Protein AF-A0A7E6EJ44-F1 (afdb_monomer_lite)

InterPro domains:
  IPR001926 Tryptophan synthase beta chain-like, PALP domain [PF00291] (2-122)
  IPR036052 Tryptophan synthase beta chain-like, PALP domain superfamily [G3DSA:3.40.50.1100] (2-65)
  IPR036052 Tryptophan synthase beta chain-like, PALP domain superfamily [G3DSA:3.40.50.1100] (66-123)
  IPR036052 Tryptophan synthase beta chain-like, PALP domain superfamily [SSF53686] (3-122)
  IPR050147 Serine/Threonine Dehydratase [PTHR48078] (2-119)

Secondary structure (DSSP, 8-state):
-----EEEE-TTS-HHHHHHHHHTT-EEEE--SSHHHHHHHHHHHHHHH-PPPPPSS--TTT-TTHHHHHHHHHHHHHHHHHHH-TT--EEEEE-SSSHHHHHHHHHHHHH-TTSEEEEE--GGGTTTSSGGGTTS-SS-----------

Sequence (150 aa):
MNIMVTVVMPTVAPYVKVNQCRQQGAKVIIWGSNIAESMMHAMKLVTSEGYCYINGYLCPVYSRYNDRDIIIGQGTLGIEIMEDVPNVDAVLVPVGGAGLIAGISSCIKFNNPNVLIYVITAPKLSGDRVSSMSQLPRSIEAWKASLLRA

pLDDT: mean 79.32, std 21.6, range [29.64, 97.62]

Structure (mmCIF, N/CA/C/O backbone):
data_AF-A0A7E6EJ44-F1
#
_entry.id   AF-A0A7E6EJ44-F1
#
loop_
_atom_site.group_PDB
_atom_site.id
_atom_site.type_symbol
_atom_site.label_atom_id
_atom_site.label_alt_id
_atom_site.label_comp_id
_atom_site.label_asym_id
_atom_site.label_entity_id
_atom_site.label_seq_id
_atom_site.pdbx_PDB_ins_code
_atom_site.Cartn_x
_atom_site.Cartn_y
_atom_site.Cartn_z
_atom_site.occupancy
_atom_site.B_iso_or_equiv
_atom_site.auth_seq_id
_atom_site.auth_comp_id
_atom_site.auth_asym_id
_atom_site.auth_atom_id
_atom_site.pdbx_PDB_model_num
ATOM 1 N N . MET A 1 1 ? -6.241 13.575 -12.877 1.00 70.81 1 MET A N 1
ATOM 2 C CA . MET A 1 1 ? -5.050 14.436 -13.083 1.00 70.81 1 MET A CA 1
ATOM 3 C C . MET A 1 1 ? -4.403 14.036 -14.401 1.00 70.81 1 MET A C 1
ATOM 5 O O . MET A 1 1 ? -4.408 12.851 -14.698 1.00 70.81 1 MET A O 1
ATOM 9 N N . ASN A 1 2 ? -3.884 14.974 -15.195 1.00 87.94 2 ASN A N 1
ATOM 10 C CA . ASN A 1 2 ? -3.246 14.665 -16.482 1.00 87.94 2 ASN A CA 1
ATOM 11 C C . ASN A 1 2 ? -1.741 14.389 -16.294 1.00 87.94 2 ASN A C 1
ATOM 13 O O . ASN A 1 2 ? -0.908 15.217 -16.649 1.00 87.94 2 ASN A O 1
ATOM 17 N N . ILE A 1 3 ? -1.405 13.271 -15.641 1.00 92.06 3 ILE A N 1
ATOM 18 C CA . ILE A 1 3 ? -0.022 12.876 -15.330 1.00 92.06 3 ILE A CA 1
ATOM 19 C C . ILE A 1 3 ? 0.260 11.525 -15.983 1.00 92.06 3 ILE A C 1
ATOM 21 O O . ILE A 1 3 ? -0.493 10.573 -15.797 1.00 92.06 3 ILE A O 1
ATOM 25 N N . MET A 1 4 ? 1.363 11.440 -16.724 1.00 93.19 4 MET A N 1
ATOM 26 C CA . MET A 1 4 ? 1.830 10.185 -17.307 1.00 93.19 4 MET A CA 1
ATOM 27 C C . MET A 1 4 ? 2.409 9.281 -16.216 1.00 93.19 4 MET A C 1
ATOM 29 O O . MET A 1 4 ? 3.343 9.669 -15.517 1.00 93.19 4 MET A O 1
ATOM 33 N N . VAL A 1 5 ? 1.868 8.068 -16.086 1.00 94.81 5 VAL A N 1
ATOM 34 C CA . VAL A 1 5 ? 2.287 7.091 -15.071 1.00 94.81 5 VAL A CA 1
ATOM 35 C C . VAL A 1 5 ? 2.964 5.902 -15.738 1.00 94.81 5 VAL A C 1
ATOM 37 O O . VAL A 1 5 ? 2.399 5.278 -16.637 1.00 94.81 5 VAL A O 1
ATOM 40 N N . THR A 1 6 ? 4.153 5.553 -15.249 1.00 95.56 6 THR A N 1
ATOM 41 C CA . THR A 1 6 ? 4.872 4.333 -15.627 1.00 95.56 6 THR A CA 1
ATOM 42 C C . THR A 1 6 ? 4.939 3.395 -14.428 1.00 95.56 6 THR A C 1
ATOM 44 O O . THR A 1 6 ? 5.366 3.803 -13.350 1.00 95.56 6 THR A O 1
ATOM 47 N N . VAL A 1 7 ? 4.551 2.132 -14.611 1.00 95.25 7 VAL A N 1
ATOM 48 C CA . VAL A 1 7 ? 4.612 1.096 -13.571 1.00 95.25 7 VAL A CA 1
ATOM 49 C C . VAL A 1 7 ? 5.582 0.009 -14.013 1.00 95.25 7 VAL A C 1
ATOM 51 O O . VAL A 1 7 ? 5.363 -0.648 -15.031 1.00 95.25 7 VAL A O 1
ATOM 54 N N . VAL A 1 8 ? 6.648 -0.193 -13.241 1.00 95.12 8 VAL A N 1
ATOM 55 C CA . VAL A 1 8 ? 7.603 -1.284 -13.467 1.00 95.12 8 VAL A CA 1
ATOM 56 C C . VAL A 1 8 ? 7.211 -2.466 -12.586 1.00 95.12 8 VAL A C 1
ATOM 58 O O . VAL A 1 8 ? 7.149 -2.339 -11.365 1.00 95.12 8 VAL A O 1
ATOM 61 N N . MET A 1 9 ? 6.926 -3.614 -13.196 1.00 95.12 9 MET A N 1
ATOM 62 C CA . MET A 1 9 ? 6.494 -4.829 -12.498 1.00 95.12 9 MET A CA 1
ATOM 63 C C . MET A 1 9 ? 7.408 -6.010 -12.844 1.00 95.12 9 MET A C 1
ATOM 65 O O . MET A 1 9 ? 7.906 -6.073 -13.969 1.00 95.12 9 MET A O 1
ATOM 69 N N . PRO A 1 10 ? 7.615 -6.972 -11.928 1.00 95.81 10 PRO A N 1
ATOM 70 C CA . PRO A 1 10 ? 8.408 -8.157 -12.229 1.00 95.81 10 PRO A CA 1
ATOM 71 C C . PRO A 1 10 ? 7.656 -9.107 -13.159 1.00 95.81 10 PRO A C 1
ATOM 73 O O . PRO A 1 10 ? 6.428 -9.066 -13.257 1.00 95.81 10 PRO A O 1
ATOM 76 N N . THR A 1 11 ? 8.382 -10.030 -13.784 1.00 96.06 11 THR A N 1
ATOM 77 C CA . THR A 1 11 ? 7.806 -11.071 -14.654 1.00 96.06 11 THR A CA 1
ATOM 78 C C . THR A 1 11 ? 6.817 -11.981 -13.923 1.00 96.06 11 THR A C 1
ATOM 80 O O . THR A 1 11 ? 5.885 -12.492 -14.535 1.00 96.06 11 THR A O 1
ATOM 83 N N . VAL A 1 12 ? 6.979 -12.141 -12.607 1.00 94.94 12 VAL A N 1
ATOM 84 C CA . VAL A 1 12 ? 6.092 -12.935 -11.740 1.00 94.94 12 VAL A CA 1
ATOM 85 C C . VAL A 1 12 ? 4.837 -12.182 -11.276 1.00 94.94 12 VAL A C 1
ATOM 87 O O . VAL A 1 12 ? 4.051 -12.718 -10.493 1.00 94.94 12 VAL A O 1
ATOM 90 N N . ALA A 1 13 ? 4.640 -10.927 -11.694 1.00 93.44 13 ALA A N 1
ATOM 91 C CA . ALA A 1 13 ? 3.473 -10.149 -11.293 1.00 93.44 13 ALA A CA 1
ATOM 92 C C . ALA A 1 13 ? 2.170 -10.791 -11.816 1.00 93.44 13 ALA A C 1
ATOM 94 O O . ALA A 1 13 ? 2.082 -11.117 -13.001 1.00 93.44 13 ALA A O 1
ATOM 95 N N . PRO A 1 14 ? 1.125 -10.939 -10.974 1.00 95.19 14 PRO A N 1
ATOM 96 C CA . PRO A 1 14 ? -0.152 -11.485 -11.417 1.00 95.19 14 PRO A CA 1
ATOM 97 C C . PRO A 1 14 ? -0.731 -10.699 -12.595 1.00 95.19 14 PRO A C 1
ATOM 99 O O . PRO A 1 14 ? -0.847 -9.473 -12.528 1.00 95.19 14 PRO A O 1
ATOM 102 N N . TYR A 1 15 ? -1.166 -11.414 -13.636 1.00 94.12 15 TYR A N 1
ATOM 103 C CA . TYR A 1 15 ? -1.703 -10.821 -14.865 1.00 94.12 15 TYR A CA 1
ATOM 104 C C . TYR A 1 15 ? -2.820 -9.803 -14.601 1.00 94.12 15 TYR A C 1
ATOM 106 O O . TYR A 1 15 ? -2.845 -8.738 -15.212 1.00 94.12 15 TYR A O 1
ATOM 114 N N . VAL A 1 16 ? -3.699 -10.088 -13.636 1.00 96.12 16 VAL A N 1
ATOM 115 C CA . VAL A 1 16 ? -4.798 -9.191 -13.245 1.00 96.12 16 VAL A CA 1
ATOM 116 C C . VAL A 1 16 ? -4.279 -7.806 -12.840 1.00 96.12 16 VAL A C 1
ATOM 118 O O . VAL A 1 16 ? -4.832 -6.803 -13.281 1.00 96.12 16 VAL A O 1
ATOM 121 N N . LYS A 1 17 ? -3.180 -7.734 -12.075 1.00 92.69 17 LYS A N 1
ATOM 122 C CA . LYS A 1 17 ? -2.589 -6.457 -11.638 1.00 92.69 17 LYS A CA 1
ATOM 123 C C . LYS A 1 17 ? -1.969 -5.695 -12.808 1.00 92.69 17 LYS A C 1
ATOM 125 O O . LYS A 1 17 ? -2.186 -4.498 -12.947 1.00 92.69 17 LYS A O 1
ATOM 130 N N . VAL A 1 18 ? -1.245 -6.404 -13.677 1.00 96.06 18 VAL A N 1
ATOM 131 C CA . VAL A 1 18 ? -0.651 -5.832 -14.897 1.00 96.06 18 VAL A CA 1
ATOM 132 C C . VAL A 1 18 ? -1.737 -5.238 -15.795 1.00 96.06 18 VAL A C 1
ATOM 134 O O . VAL A 1 18 ? -1.604 -4.117 -16.285 1.00 96.06 18 VAL A O 1
ATOM 137 N N . ASN A 1 19 ? -2.821 -5.986 -16.005 1.00 96.50 19 ASN A N 1
ATOM 138 C CA . ASN A 1 19 ? -3.902 -5.574 -16.885 1.00 96.50 19 ASN A CA 1
ATOM 139 C C . ASN A 1 19 ? -4.682 -4.379 -16.321 1.00 96.50 19 ASN A C 1
ATOM 141 O O . ASN A 1 19 ? -4.973 -3.450 -17.067 1.00 96.50 19 ASN A O 1
ATOM 145 N N . GLN A 1 20 ? -4.946 -4.349 -15.011 1.00 96.81 20 GLN A N 1
ATOM 146 C CA . GLN A 1 20 ? -5.584 -3.200 -14.359 1.00 96.81 20 GLN A CA 1
ATOM 147 C C . GLN A 1 20 ? -4.770 -1.912 -14.532 1.00 96.81 20 GLN A C 1
ATOM 149 O O . GLN A 1 20 ? -5.336 -0.888 -14.904 1.00 96.81 20 GLN A O 1
ATOM 154 N N . CYS A 1 21 ? -3.444 -1.958 -14.352 1.00 95.75 21 CYS A N 1
ATOM 155 C CA . CYS A 1 21 ? -2.595 -0.785 -14.587 1.00 95.75 21 CYS A CA 1
ATOM 156 C C . CYS A 1 21 ? -2.700 -0.284 -16.037 1.00 95.75 21 CYS A C 1
ATOM 158 O O . CYS A 1 21 ? -2.833 0.917 -16.266 1.00 95.75 21 CYS A O 1
ATOM 160 N N . ARG A 1 22 ? -2.693 -1.196 -17.018 1.00 96.12 22 ARG A N 1
ATOM 161 C CA . ARG A 1 22 ? -2.853 -0.837 -18.439 1.00 96.12 22 ARG A CA 1
ATOM 162 C C . ARG A 1 22 ? -4.224 -0.228 -18.728 1.00 96.12 22 ARG A C 1
ATOM 164 O O . ARG A 1 22 ? -4.301 0.770 -19.434 1.00 96.12 22 ARG A O 1
ATOM 171 N N . GLN A 1 23 ? -5.290 -0.795 -18.165 1.00 96.94 23 GLN A N 1
ATOM 172 C CA . GLN A 1 23 ? -6.657 -0.279 -18.308 1.00 96.94 23 GLN A CA 1
ATOM 173 C C . GLN A 1 23 ? -6.817 1.126 -17.714 1.00 96.9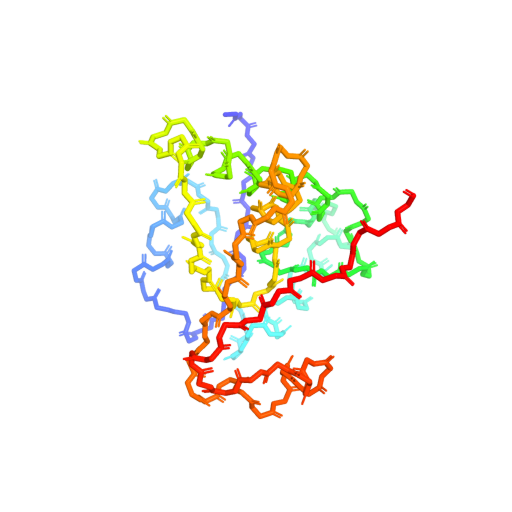4 23 GLN A C 1
ATOM 175 O O . GLN A 1 23 ? -7.587 1.923 -18.238 1.00 96.94 23 GLN A O 1
ATOM 180 N N . GLN A 1 24 ? -6.057 1.450 -16.667 1.00 95.19 24 GLN A N 1
ATOM 181 C CA . GLN A 1 24 ? -6.003 2.790 -16.075 1.00 95.19 24 GLN A CA 1
ATOM 182 C C . GLN A 1 24 ? -5.094 3.769 -16.846 1.00 95.19 24 GLN A C 1
ATOM 184 O O . GLN A 1 24 ? -4.876 4.889 -16.392 1.00 95.19 24 GLN A O 1
ATOM 189 N N . GLY A 1 25 ? -4.558 3.371 -18.007 1.00 95.00 25 GLY A N 1
ATOM 190 C CA . GLY A 1 25 ? -3.736 4.225 -18.868 1.00 95.00 25 GLY A CA 1
ATOM 191 C C . GLY A 1 25 ? -2.258 4.297 -18.479 1.00 95.00 25 GLY A C 1
ATOM 192 O O . GLY A 1 25 ? -1.515 5.086 -19.062 1.00 95.00 25 GLY A O 1
ATOM 193 N N . ALA A 1 26 ? -1.800 3.480 -17.525 1.00 96.31 26 ALA A N 1
ATOM 194 C CA . ALA A 1 26 ? -0.392 3.457 -17.151 1.00 96.31 26 ALA A CA 1
ATOM 195 C C . ALA A 1 26 ? 0.461 2.716 -18.194 1.00 96.31 26 ALA A C 1
ATOM 197 O O . ALA A 1 26 ? 0.107 1.634 -18.679 1.00 96.31 26 ALA A O 1
ATOM 198 N N . LYS A 1 27 ? 1.654 3.248 -18.478 1.00 96.88 27 LYS A N 1
ATOM 199 C CA . LYS A 1 27 ? 2.694 2.541 -19.232 1.00 96.88 27 LYS A CA 1
ATOM 200 C C . LYS A 1 27 ? 3.281 1.446 -18.343 1.00 96.88 27 LYS A C 1
ATOM 202 O O . LYS A 1 27 ? 3.996 1.735 -17.388 1.00 96.88 27 LYS A O 1
ATOM 207 N N . VAL A 1 28 ? 3.001 0.180 -18.648 1.00 97.38 28 VAL A N 1
ATOM 208 C CA . VAL A 1 28 ? 3.525 -0.947 -17.860 1.00 97.38 28 VAL A CA 1
ATOM 209 C C . VAL A 1 28 ? 4.784 -1.523 -18.496 1.00 97.38 28 VAL A C 1
ATOM 211 O O . VAL A 1 28 ? 4.742 -2.008 -19.627 1.00 97.38 28 VAL A O 1
ATOM 214 N N . ILE A 1 29 ? 5.881 -1.521 -17.740 1.00 96.94 29 ILE A N 1
ATOM 215 C CA . ILE A 1 29 ? 7.159 -2.139 -18.105 1.00 96.94 29 ILE A CA 1
ATOM 216 C C . ILE A 1 29 ? 7.313 -3.416 -17.279 1.00 96.94 29 ILE A C 1
ATOM 218 O O . ILE A 1 29 ? 7.305 -3.368 -16.051 1.00 96.94 29 ILE A O 1
ATOM 222 N N . ILE A 1 30 ? 7.459 -4.562 -17.944 1.00 97.38 30 ILE A N 1
ATOM 223 C CA . ILE A 1 30 ? 7.744 -5.830 -17.265 1.00 97.38 30 ILE A CA 1
ATOM 224 C C . ILE A 1 30 ? 9.258 -6.029 -17.238 1.00 97.38 30 ILE A C 1
ATOM 226 O O . ILE A 1 30 ? 9.867 -6.225 -18.288 1.00 97.38 30 ILE A O 1
ATOM 230 N N . TRP A 1 31 ? 9.865 -5.952 -16.053 1.00 97.19 31 TRP A N 1
ATOM 231 C CA . TRP A 1 31 ? 11.310 -6.095 -15.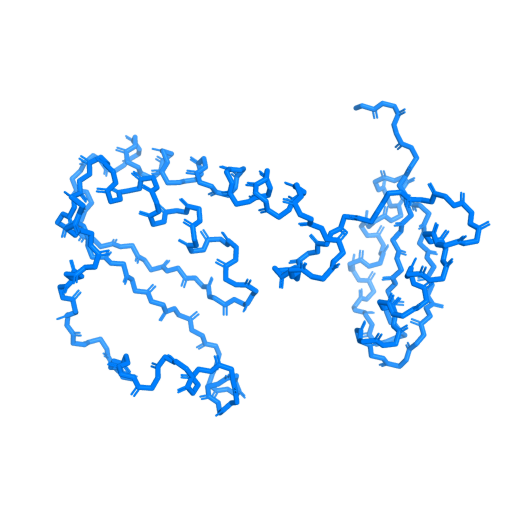877 1.00 97.19 31 TRP A CA 1
ATOM 232 C C . TRP A 1 31 ? 11.670 -6.695 -14.520 1.00 97.19 31 TRP A C 1
ATOM 234 O O . TRP A 1 31 ? 11.158 -6.265 -13.486 1.00 97.19 31 TRP A O 1
ATOM 244 N N . GLY A 1 32 ? 12.629 -7.620 -14.524 1.00 95.31 32 GLY A N 1
ATOM 245 C CA . GLY A 1 32 ? 13.160 -8.262 -13.324 1.00 95.31 32 GLY A CA 1
ATOM 246 C C . GLY A 1 32 ? 12.384 -9.510 -12.905 1.00 95.31 32 GLY A C 1
ATOM 247 O O . GLY A 1 32 ? 11.194 -9.658 -13.186 1.00 95.31 32 GLY A O 1
ATOM 248 N N . SER A 1 33 ? 13.077 -10.416 -12.222 1.00 95.44 33 SER A N 1
ATOM 249 C CA . SER A 1 33 ? 12.527 -11.673 -11.702 1.00 95.44 33 SER A CA 1
ATOM 250 C C . SER A 1 33 ? 11.716 -11.483 -10.413 1.00 95.44 33 SER A C 1
ATOM 252 O O . SER A 1 33 ? 10.881 -12.313 -10.058 1.00 95.44 33 SER A O 1
ATOM 254 N N . ASN A 1 34 ? 11.947 -10.375 -9.707 1.00 91.88 34 ASN A N 1
ATOM 255 C CA . ASN A 1 34 ? 11.365 -10.065 -8.407 1.00 91.88 34 ASN A CA 1
ATOM 256 C C . ASN A 1 34 ? 11.211 -8.543 -8.212 1.00 91.88 34 ASN A C 1
ATOM 258 O O . ASN A 1 34 ? 11.719 -7.744 -8.997 1.00 91.88 34 ASN A O 1
ATOM 262 N N . ILE A 1 35 ? 10.518 -8.144 -7.139 1.00 87.62 35 ILE A N 1
ATOM 263 C CA . ILE A 1 35 ? 10.215 -6.732 -6.838 1.00 87.62 35 ILE A CA 1
ATOM 264 C C . ILE A 1 35 ? 11.485 -5.879 -6.698 1.00 87.62 35 ILE A C 1
ATOM 266 O O . ILE A 1 35 ? 11.486 -4.732 -7.138 1.00 87.62 35 ILE A O 1
ATOM 270 N N . ALA A 1 36 ? 12.561 -6.413 -6.110 1.00 88.19 36 ALA A N 1
ATOM 271 C CA . ALA A 1 36 ? 13.793 -5.651 -5.907 1.00 88.19 36 ALA A CA 1
ATOM 272 C C . ALA A 1 36 ? 14.467 -5.314 -7.247 1.00 88.19 36 ALA A C 1
ATOM 274 O O . ALA A 1 36 ? 14.888 -4.179 -7.462 1.00 88.19 36 ALA A O 1
ATOM 275 N N . GLU A 1 37 ? 14.501 -6.260 -8.186 1.00 93.00 37 GLU A N 1
ATOM 276 C CA . GLU A 1 37 ? 15.014 -6.014 -9.538 1.00 93.00 37 GLU A CA 1
ATOM 277 C C . GLU A 1 37 ? 14.162 -5.014 -10.326 1.00 93.00 37 GLU A C 1
ATOM 279 O O . GLU A 1 37 ? 14.711 -4.126 -10.986 1.00 93.00 37 GLU A O 1
ATOM 284 N N . SER A 1 38 ? 12.833 -5.109 -10.232 1.00 93.38 38 SER A N 1
ATOM 285 C CA . SER A 1 38 ? 11.926 -4.126 -10.840 1.00 93.38 38 SER A CA 1
ATOM 286 C C . SER A 1 38 ? 12.141 -2.728 -10.264 1.00 93.38 38 SER A C 1
ATOM 288 O O . SER A 1 38 ? 12.196 -1.756 -11.015 1.00 93.38 38 SER A O 1
ATOM 290 N N . MET A 1 39 ? 12.325 -2.621 -8.943 1.00 90.50 39 MET A N 1
ATOM 291 C CA . MET A 1 39 ? 12.634 -1.359 -8.271 1.00 90.50 39 MET A CA 1
ATOM 292 C C . MET A 1 39 ? 13.965 -0.782 -8.758 1.00 90.50 39 MET A C 1
ATOM 294 O O . MET A 1 39 ? 14.025 0.399 -9.087 1.00 90.50 39 MET A O 1
ATOM 298 N N . MET A 1 40 ? 15.023 -1.593 -8.869 1.00 91.69 40 MET A N 1
ATOM 299 C CA . MET A 1 40 ? 16.306 -1.125 -9.408 1.00 91.69 40 MET A CA 1
ATOM 300 C C . MET A 1 40 ? 16.166 -0.584 -10.834 1.00 91.69 40 MET A C 1
ATOM 302 O O . MET A 1 40 ? 16.783 0.423 -11.173 1.00 91.69 40 MET A O 1
ATOM 306 N N . HIS A 1 41 ? 15.345 -1.220 -11.673 1.00 93.88 41 HIS A N 1
ATOM 307 C CA . HIS A 1 41 ? 15.064 -0.715 -13.014 1.00 93.88 41 HIS A CA 1
ATOM 308 C C . HIS A 1 41 ? 14.273 0.599 -12.986 1.00 93.88 41 HIS A C 1
ATOM 310 O O . HIS A 1 41 ? 14.644 1.540 -13.682 1.00 93.88 41 HIS A O 1
ATOM 316 N N . ALA A 1 42 ? 13.247 0.711 -12.138 1.00 91.88 42 ALA A N 1
ATOM 317 C CA . ALA A 1 42 ? 12.513 1.962 -11.950 1.00 91.88 42 ALA A CA 1
ATOM 318 C C . ALA A 1 42 ? 13.433 3.107 -11.492 1.00 91.88 42 ALA A C 1
ATOM 320 O O . ALA A 1 42 ? 13.344 4.217 -12.010 1.00 91.88 42 ALA A O 1
ATOM 321 N N . MET A 1 43 ? 14.377 2.825 -10.592 1.00 90.00 43 MET A N 1
ATOM 322 C CA . MET A 1 43 ? 15.371 3.805 -10.149 1.00 90.00 43 MET A CA 1
ATOM 323 C C . MET A 1 43 ? 16.318 4.240 -11.269 1.00 90.00 43 MET A C 1
ATOM 325 O O . MET A 1 43 ? 16.723 5.400 -11.298 1.00 90.00 43 MET A O 1
ATOM 329 N N . LYS A 1 44 ? 16.637 3.363 -12.230 1.00 92.88 44 LYS A N 1
ATOM 330 C CA . LYS A 1 44 ? 17.385 3.781 -13.423 1.00 92.88 44 LYS A CA 1
ATOM 331 C C . LYS A 1 44 ? 16.604 4.828 -14.208 1.00 92.88 44 LYS A C 1
ATOM 333 O O . LYS A 1 44 ? 17.181 5.869 -14.491 1.00 92.88 44 LYS A O 1
ATOM 338 N N . LEU A 1 45 ? 15.306 4.613 -14.446 1.00 92.25 45 LEU A N 1
ATOM 339 C CA . LEU A 1 45 ? 14.440 5.579 -15.141 1.00 92.25 45 LEU A CA 1
ATOM 340 C C . LEU A 1 45 ? 14.400 6.935 -14.421 1.00 92.25 45 LEU A C 1
ATOM 342 O O . LEU A 1 45 ? 14.453 7.978 -15.063 1.00 92.25 45 LEU A O 1
ATOM 346 N N . VAL A 1 46 ? 14.374 6.936 -13.087 1.00 90.62 46 VAL A N 1
ATOM 347 C CA . VAL A 1 46 ? 14.472 8.168 -12.281 1.00 90.62 46 VAL A CA 1
ATOM 348 C C . VAL A 1 46 ? 15.765 8.914 -12.597 1.00 90.62 46 VAL A C 1
ATOM 350 O O . VAL A 1 46 ? 15.733 10.102 -12.902 1.00 90.62 46 VAL A O 1
ATOM 353 N N . THR A 1 47 ? 16.902 8.213 -12.573 1.00 90.25 47 THR A N 1
ATOM 354 C CA . THR A 1 47 ? 18.214 8.831 -12.814 1.00 90.25 47 THR A CA 1
ATOM 355 C C . THR A 1 47 ? 18.465 9.218 -14.273 1.00 90.25 47 THR A C 1
ATOM 357 O O . THR A 1 47 ? 19.131 10.219 -14.514 1.00 90.25 47 THR A O 1
ATOM 360 N N . SER A 1 48 ? 17.965 8.447 -15.243 1.00 93.81 48 SER A N 1
ATOM 361 C CA . SER A 1 48 ? 18.265 8.638 -16.668 1.00 93.81 48 SER A CA 1
ATOM 362 C C . SER A 1 48 ? 17.251 9.515 -17.394 1.00 93.81 48 SER A C 1
ATOM 364 O O . SER A 1 48 ? 17.617 10.224 -18.324 1.00 93.81 48 SER A O 1
ATOM 366 N N . GLU A 1 49 ? 15.981 9.451 -16.997 1.00 91.31 49 GLU A N 1
ATOM 367 C CA . GLU A 1 49 ? 14.862 10.101 -17.689 1.00 91.31 49 GLU A CA 1
ATOM 368 C C . GLU A 1 49 ? 14.123 11.114 -16.794 1.00 91.31 49 GLU A C 1
ATOM 370 O O . GLU A 1 49 ? 13.184 11.762 -17.248 1.00 91.31 49 GLU A O 1
ATOM 375 N N . GLY A 1 50 ? 14.538 11.282 -15.532 1.00 88.25 50 GLY A N 1
ATOM 376 C CA . GLY A 1 50 ? 13.998 12.311 -14.638 1.00 88.25 50 GLY A CA 1
ATOM 377 C C . GLY A 1 50 ? 12.605 12.009 -14.075 1.00 88.25 50 GLY A C 1
ATOM 378 O O . GLY A 1 50 ? 11.890 12.933 -13.690 1.00 88.25 50 GLY A O 1
ATOM 379 N N . TYR A 1 51 ? 12.192 10.738 -14.022 1.00 89.19 51 TYR A N 1
ATOM 380 C CA . TYR A 1 51 ? 10.914 10.362 -13.405 1.00 89.19 51 TYR A CA 1
ATOM 381 C C . TYR A 1 51 ? 10.882 10.695 -11.910 1.00 89.19 51 TYR A C 1
ATOM 383 O O . TYR A 1 51 ? 11.866 10.519 -11.195 1.00 89.19 51 TYR A O 1
ATOM 391 N N . CYS A 1 52 ? 9.705 11.071 -11.409 1.00 87.62 52 CYS A N 1
ATOM 392 C CA . CYS A 1 52 ? 9.437 11.071 -9.975 1.00 87.62 52 CYS A CA 1
ATOM 393 C C . CYS A 1 52 ? 9.097 9.645 -9.517 1.00 87.62 52 CYS A C 1
ATOM 395 O O . CYS A 1 52 ? 8.180 9.019 -10.053 1.00 87.62 52 CYS A O 1
ATOM 397 N N . TYR A 1 53 ? 9.831 9.125 -8.531 1.00 86.44 53 TYR A N 1
ATOM 398 C CA . TYR A 1 53 ? 9.571 7.795 -7.986 1.00 86.44 53 TYR A CA 1
ATOM 399 C C . TYR A 1 53 ? 8.502 7.840 -6.896 1.00 86.44 53 TYR A C 1
ATOM 401 O O . TYR A 1 53 ? 8.726 8.400 -5.821 1.00 86.44 53 TYR A O 1
ATOM 409 N N . ILE A 1 54 ? 7.374 7.180 -7.157 1.00 86.88 54 ILE A N 1
ATOM 410 C CA . ILE A 1 54 ? 6.323 6.942 -6.168 1.00 86.88 54 ILE A CA 1
ATOM 411 C C . ILE A 1 54 ? 6.438 5.495 -5.700 1.00 86.88 54 ILE A C 1
ATOM 413 O O . ILE A 1 54 ? 6.301 4.562 -6.492 1.00 86.88 54 ILE A O 1
ATOM 417 N N . ASN A 1 55 ? 6.703 5.305 -4.410 1.00 75.50 55 ASN A N 1
ATOM 418 C CA . ASN A 1 55 ? 6.870 3.975 -3.841 1.00 75.50 55 ASN A CA 1
ATOM 419 C C . ASN A 1 55 ? 5.547 3.406 -3.309 1.00 75.50 55 ASN A C 1
ATOM 421 O O . ASN A 1 55 ? 4.738 4.131 -2.743 1.00 75.50 55 ASN A O 1
ATOM 425 N N . GLY A 1 56 ? 5.355 2.091 -3.443 1.00 69.31 56 GLY A N 1
ATOM 426 C CA . GLY A 1 56 ? 4.272 1.350 -2.782 1.00 69.31 56 GLY A CA 1
ATOM 427 C C . GLY A 1 56 ? 4.636 0.819 -1.387 1.00 69.31 56 GLY A C 1
ATOM 428 O O . GLY A 1 56 ? 3.778 0.283 -0.689 1.00 69.31 56 GLY A O 1
ATOM 429 N N . TYR A 1 57 ? 5.902 0.939 -0.980 1.00 65.06 57 TYR A N 1
ATOM 430 C CA . TYR A 1 57 ? 6.416 0.540 0.333 1.00 65.06 57 TYR A CA 1
ATOM 431 C C . TYR A 1 57 ? 7.165 1.713 0.971 1.00 65.06 57 TYR A C 1
ATOM 433 O O . TYR A 1 57 ? 7.811 2.471 0.257 1.00 65.06 57 TYR A O 1
ATOM 441 N N . LEU A 1 58 ? 7.132 1.848 2.299 1.00 53.78 58 LEU A N 1
ATOM 442 C CA . LEU A 1 58 ? 7.951 2.852 2.986 1.00 53.78 58 LEU A CA 1
ATOM 443 C C . LEU A 1 58 ? 9.432 2.592 2.675 1.00 53.78 58 LEU A C 1
ATOM 445 O O . LEU A 1 58 ? 9.945 1.509 2.974 1.00 53.78 58 LEU A O 1
ATOM 449 N N . CYS A 1 59 ? 10.113 3.546 2.036 1.00 49.00 59 CYS A N 1
ATOM 450 C CA . CYS A 1 59 ? 11.538 3.445 1.743 1.00 49.00 59 CYS A CA 1
ATOM 451 C C . CYS A 1 59 ? 12.214 4.811 1.926 1.00 49.00 59 CYS A C 1
ATOM 453 O O . CYS A 1 59 ? 12.123 5.681 1.056 1.00 49.00 59 CYS A O 1
ATOM 455 N N . PRO A 1 60 ? 12.990 4.980 3.010 1.00 50.28 60 PRO A N 1
ATOM 456 C CA . PRO A 1 60 ? 13.514 6.282 3.417 1.00 50.28 60 PRO A CA 1
ATOM 457 C C . PRO A 1 60 ? 14.622 6.828 2.501 1.00 50.28 60 PRO A C 1
ATOM 459 O O . PRO A 1 60 ? 15.029 7.980 2.648 1.00 50.28 60 PRO A O 1
ATOM 462 N N . VAL A 1 61 ? 15.142 6.021 1.569 1.00 50.38 61 VAL A N 1
ATOM 463 C CA . VAL A 1 61 ? 16.370 6.348 0.827 1.00 50.38 61 VAL A CA 1
ATOM 464 C C . VAL A 1 61 ? 16.113 7.303 -0.345 1.00 50.38 61 VAL A C 1
ATOM 466 O O . VAL A 1 61 ? 16.963 8.142 -0.631 1.00 50.38 61 VAL A O 1
ATOM 469 N N . TYR A 1 62 ? 14.938 7.243 -0.982 1.00 52.91 62 TYR A N 1
ATOM 470 C CA . TYR A 1 62 ? 14.668 8.000 -2.218 1.00 52.91 62 TYR A CA 1
ATOM 471 C C . TYR A 1 62 ? 13.383 8.833 -2.190 1.00 52.91 62 TYR A C 1
ATOM 473 O O . TYR A 1 62 ? 13.129 9.584 -3.127 1.00 52.91 62 TYR A O 1
ATOM 481 N N . SER A 1 63 ? 12.582 8.737 -1.124 1.00 50.97 63 SER A N 1
ATOM 482 C CA . SER A 1 63 ? 11.260 9.364 -1.063 1.00 50.97 63 SER A CA 1
ATOM 483 C C . SER A 1 63 ? 11.020 10.081 0.265 1.00 50.97 63 SER A C 1
ATOM 485 O O . SER A 1 63 ? 10.204 9.688 1.089 1.00 50.97 63 SER A O 1
ATOM 487 N N . ARG A 1 64 ? 11.760 11.172 0.497 1.00 45.12 64 ARG A N 1
ATOM 488 C CA . ARG A 1 64 ? 11.635 11.953 1.743 1.00 45.12 64 ARG A CA 1
ATOM 489 C C . ARG A 1 64 ? 10.282 12.670 1.897 1.00 45.12 64 ARG A C 1
ATOM 491 O O . ARG A 1 64 ? 9.930 13.016 3.018 1.00 45.12 64 ARG A O 1
ATOM 498 N N . TYR A 1 65 ? 9.535 12.874 0.807 1.00 49.12 65 TYR A N 1
ATOM 499 C CA . TYR A 1 65 ? 8.238 13.571 0.818 1.00 49.12 65 TYR A CA 1
ATOM 500 C C . TYR A 1 65 ? 7.051 12.661 0.472 1.00 49.12 65 TYR A C 1
ATOM 502 O O . TYR A 1 65 ? 6.056 12.668 1.189 1.00 49.12 65 TYR A O 1
ATOM 510 N N . ASN A 1 66 ? 7.178 11.806 -0.547 1.00 57.69 66 ASN A N 1
ATOM 511 C CA . ASN A 1 66 ? 6.080 10.946 -1.000 1.00 57.69 66 ASN A CA 1
ATOM 512 C C . ASN A 1 66 ? 5.633 9.931 0.068 1.00 57.69 66 ASN A C 1
ATOM 514 O O . ASN A 1 66 ? 4.449 9.629 0.169 1.00 57.69 66 ASN A O 1
ATOM 518 N N . ASP A 1 67 ? 6.556 9.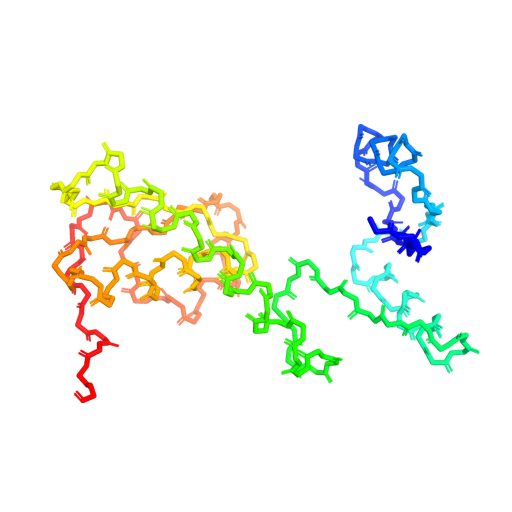427 0.894 1.00 73.50 67 ASP A N 1
ATOM 519 C CA . ASP A 1 67 ? 6.208 8.474 1.955 1.00 73.50 67 ASP A CA 1
ATOM 520 C C . ASP A 1 67 ? 5.284 9.120 3.000 1.00 73.50 67 ASP A C 1
ATOM 522 O O . ASP A 1 67 ? 4.361 8.471 3.494 1.00 73.50 67 ASP A O 1
ATOM 526 N N . ARG A 1 68 ? 5.473 10.416 3.293 1.00 81.19 68 ARG A N 1
ATOM 527 C CA . ARG A 1 68 ? 4.605 11.161 4.213 1.00 81.19 68 ARG A CA 1
ATOM 528 C C . ARG A 1 68 ? 3.208 11.337 3.627 1.00 81.19 68 ARG A C 1
ATOM 530 O O . ARG A 1 68 ? 2.237 11.045 4.318 1.00 81.19 68 ARG A O 1
ATOM 537 N N . ASP A 1 69 ? 3.110 11.785 2.379 1.00 86.62 69 ASP A N 1
ATOM 538 C CA . ASP A 1 69 ? 1.817 12.030 1.731 1.00 86.62 69 ASP A CA 1
ATOM 539 C C . ASP A 1 69 ? 1.025 10.730 1.558 1.00 86.62 69 ASP A C 1
ATOM 541 O O . ASP A 1 69 ? -0.183 10.704 1.790 1.00 86.62 69 ASP A O 1
ATOM 545 N N . ILE A 1 70 ? 1.709 9.619 1.259 1.00 86.81 70 ILE A N 1
ATOM 546 C CA . ILE A 1 70 ? 1.093 8.290 1.235 1.00 86.81 70 ILE A CA 1
ATOM 547 C C . ILE A 1 70 ? 0.552 7.918 2.616 1.00 86.81 70 ILE A C 1
ATOM 549 O O . ILE A 1 70 ? -0.601 7.497 2.692 1.00 86.81 70 ILE A O 1
ATOM 553 N N . ILE A 1 71 ? 1.343 8.064 3.690 1.00 87.62 71 ILE A N 1
ATOM 554 C CA . ILE A 1 71 ? 0.908 7.754 5.066 1.00 87.62 71 ILE A CA 1
ATOM 555 C C . ILE A 1 71 ? -0.306 8.601 5.456 1.00 87.62 71 ILE A C 1
ATOM 557 O O . ILE A 1 71 ? -1.275 8.060 5.985 1.00 87.62 71 ILE A O 1
ATOM 561 N N . ILE A 1 72 ? -0.273 9.910 5.185 1.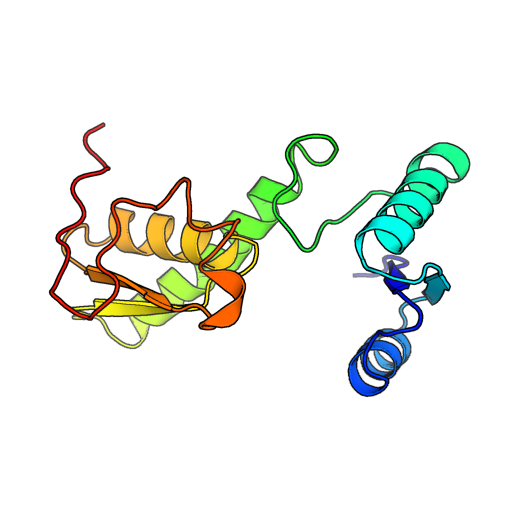00 90.31 72 ILE A N 1
ATOM 562 C CA . ILE A 1 72 ? -1.392 10.819 5.469 1.00 90.31 72 ILE A CA 1
ATOM 563 C C . ILE A 1 72 ? -2.629 10.375 4.690 1.00 90.31 72 ILE A C 1
ATOM 565 O O . ILE A 1 72 ? -3.702 10.244 5.276 1.00 90.31 72 ILE A O 1
ATOM 569 N N . GLY A 1 73 ? -2.466 10.068 3.400 1.00 91.56 73 GLY A N 1
ATOM 570 C CA . GLY A 1 73 ? -3.530 9.526 2.566 1.00 91.56 73 GLY A CA 1
ATOM 571 C C . GLY A 1 73 ? -4.127 8.249 3.156 1.00 91.56 73 GLY A C 1
ATOM 572 O O . GLY A 1 73 ? -5.342 8.147 3.261 1.00 91.56 73 GLY A O 1
ATOM 573 N N . GLN A 1 74 ? -3.300 7.316 3.641 1.00 92.62 74 GLN A N 1
ATOM 574 C CA . GLN A 1 74 ? -3.797 6.106 4.309 1.00 92.62 74 GLN A CA 1
ATOM 575 C C . GLN A 1 74 ? -4.518 6.400 5.634 1.00 92.62 74 GLN A C 1
ATOM 577 O O . GLN A 1 74 ? -5.371 5.624 6.057 1.00 92.62 74 GLN A O 1
ATOM 582 N N . GLY A 1 75 ? -4.177 7.503 6.303 1.00 94.00 75 GLY A N 1
ATOM 583 C CA . GLY A 1 75 ? -4.816 7.929 7.546 1.00 94.00 75 GLY A CA 1
ATOM 584 C C . GLY A 1 75 ? -6.264 8.375 7.383 1.00 94.00 75 GLY A C 1
ATOM 585 O O . GLY A 1 75 ? -7.001 8.325 8.364 1.00 94.00 75 GLY A O 1
ATOM 586 N N . THR A 1 76 ? -6.694 8.730 6.168 1.00 96.12 76 THR A N 1
ATOM 587 C CA . THR A 1 76 ? -8.098 9.081 5.882 1.00 96.12 76 THR A CA 1
ATOM 588 C C . THR A 1 76 ? -9.057 7.945 6.229 1.00 96.12 76 THR A C 1
ATOM 590 O O . THR A 1 76 ? -10.093 8.196 6.831 1.00 96.12 76 THR A O 1
ATOM 593 N N . LEU A 1 77 ? -8.652 6.691 6.016 1.00 96.12 77 LEU A N 1
ATOM 594 C CA . LEU A 1 77 ? -9.431 5.524 6.433 1.00 96.12 77 LEU A CA 1
ATOM 595 C C . LEU A 1 77 ? -9.639 5.471 7.958 1.00 96.12 77 LEU A C 1
ATOM 597 O O . LEU A 1 77 ? -10.651 4.970 8.431 1.00 96.12 77 LEU A O 1
ATOM 601 N N . GLY A 1 78 ? -8.697 5.996 8.747 1.00 94.75 78 GLY A N 1
ATOM 602 C CA . GLY A 1 78 ? -8.870 6.127 10.194 1.00 94.75 78 GLY A CA 1
ATOM 603 C C . GLY A 1 78 ? -9.974 7.118 10.571 1.00 94.75 78 GLY A C 1
ATOM 604 O O . GLY A 1 78 ? -10.654 6.892 11.566 1.00 94.75 78 GLY A O 1
ATOM 605 N N . ILE A 1 79 ? -10.173 8.170 9.770 1.00 94.62 79 ILE A N 1
ATOM 606 C CA . ILE A 1 79 ? -11.271 9.133 9.940 1.00 94.62 79 ILE A CA 1
ATOM 607 C C . ILE A 1 79 ? -12.594 8.426 9.643 1.00 94.62 79 ILE A C 1
ATOM 609 O O . ILE A 1 79 ? -13.464 8.395 10.507 1.00 94.62 79 ILE A O 1
ATOM 613 N N . GLU A 1 80 ? -12.687 7.773 8.483 1.00 96.94 80 GLU A N 1
ATOM 614 C CA . GLU A 1 80 ? -13.883 7.037 8.049 1.00 96.94 80 GLU A CA 1
ATOM 615 C C . GLU A 1 80 ? -14.299 5.969 9.077 1.00 96.94 80 GLU A C 1
ATOM 617 O O . GLU A 1 80 ? -15.462 5.891 9.455 1.00 96.94 80 GLU A O 1
ATOM 622 N N . ILE A 1 81 ? -13.346 5.205 9.632 1.00 96.25 81 ILE A N 1
ATOM 623 C CA . ILE A 1 81 ? -13.627 4.207 10.682 1.00 96.25 81 ILE A CA 1
ATOM 624 C C . ILE A 1 81 ? -14.259 4.846 11.928 1.00 96.25 81 ILE A C 1
ATOM 626 O O . ILE A 1 81 ? -15.173 4.266 12.512 1.00 96.25 81 ILE A O 1
ATOM 630 N N . MET A 1 82 ? -13.763 6.005 12.367 1.00 93.50 82 MET A N 1
ATOM 631 C CA . MET A 1 82 ? -14.281 6.688 13.559 1.00 93.50 82 MET A CA 1
ATOM 632 C C . MET A 1 82 ? -15.634 7.363 13.299 1.00 93.50 82 MET A C 1
ATOM 634 O O . MET A 1 82 ? -16.410 7.531 14.236 1.00 93.50 82 MET A O 1
ATOM 638 N N . GLU A 1 83 ? -15.918 7.751 12.056 1.00 95.44 83 GLU A N 1
ATOM 639 C CA . GLU A 1 83 ? -17.222 8.281 11.644 1.00 95.44 83 GLU A CA 1
ATOM 640 C C . GLU A 1 83 ? -18.273 7.167 11.574 1.00 95.44 83 GLU A C 1
ATOM 642 O O . GLU A 1 83 ? -19.354 7.299 12.154 1.00 95.44 83 GLU A O 1
ATOM 647 N N . ASP A 1 84 ? -17.931 6.046 10.937 1.00 97.62 84 ASP A N 1
ATOM 648 C CA . ASP A 1 84 ? -18.822 4.895 10.776 1.00 97.62 84 ASP A CA 1
ATOM 649 C C . ASP A 1 84 ? -19.039 4.137 12.097 1.00 97.62 84 ASP A C 1
ATOM 651 O O . ASP A 1 84 ? -20.120 3.592 12.343 1.00 97.62 84 ASP A O 1
ATOM 655 N N . VAL A 1 85 ? -18.024 4.099 12.971 1.00 96.56 85 VAL A N 1
ATOM 656 C CA . VAL A 1 85 ? -18.064 3.418 14.276 1.00 96.56 85 VAL A CA 1
ATOM 657 C C . VAL A 1 85 ? -17.524 4.337 15.389 1.00 96.56 85 VAL A C 1
ATOM 659 O O . VAL A 1 85 ? -16.390 4.170 15.849 1.00 96.56 85 VAL A O 1
ATOM 662 N N . PRO A 1 86 ? -18.345 5.271 15.913 1.00 91.56 86 PRO A N 1
ATOM 663 C CA . PRO A 1 86 ? -17.898 6.286 16.880 1.00 91.56 86 PRO A CA 1
ATOM 664 C C . PRO A 1 86 ? -17.298 5.748 18.187 1.00 91.56 86 PRO A C 1
ATOM 666 O O . PRO A 1 86 ? -16.456 6.400 18.802 1.00 91.56 86 PRO A O 1
ATOM 669 N N . ASN A 1 87 ? -17.710 4.549 18.608 1.00 92.94 87 ASN A N 1
ATOM 670 C CA . ASN A 1 87 ? -17.261 3.894 19.842 1.00 92.94 87 ASN A CA 1
ATOM 671 C C . ASN A 1 87 ? -16.400 2.656 19.556 1.00 92.94 87 ASN A C 1
ATOM 673 O O . ASN A 1 87 ? -16.536 1.640 20.230 1.00 92.94 87 ASN A O 1
ATOM 677 N N . VAL A 1 88 ? -15.560 2.698 18.520 1.00 94.62 88 VAL A N 1
ATOM 678 C CA . VAL A 1 88 ? -14.698 1.563 18.173 1.00 94.62 88 VAL A CA 1
ATOM 679 C C . VAL A 1 88 ? -13.746 1.206 19.323 1.00 94.62 88 VAL A C 1
ATOM 681 O O . VAL A 1 88 ? -12.954 2.025 19.780 1.00 94.62 88 VAL A O 1
ATOM 684 N N . ASP A 1 89 ? -13.797 -0.045 19.779 1.00 95.00 89 ASP A N 1
ATOM 685 C CA . ASP A 1 89 ? -12.890 -0.552 20.817 1.00 95.00 89 ASP A CA 1
ATOM 686 C C . ASP A 1 89 ? -11.549 -1.009 20.235 1.00 95.00 89 ASP A C 1
ATOM 688 O O . ASP A 1 89 ? -10.497 -0.870 20.866 1.00 95.00 89 ASP A O 1
ATOM 692 N N . ALA A 1 90 ? -11.583 -1.582 19.028 1.00 95.50 90 ALA A N 1
ATOM 693 C CA . ALA A 1 90 ? -10.426 -2.185 18.390 1.00 95.50 90 ALA A CA 1
ATOM 694 C C . ALA A 1 90 ? -10.484 -2.133 16.858 1.00 95.50 90 ALA A C 1
ATOM 696 O O . ALA A 1 90 ? -11.539 -2.325 16.259 1.00 95.50 90 ALA A O 1
ATOM 697 N N . VAL A 1 91 ? -9.318 -1.977 16.227 1.00 93.56 91 VAL A N 1
ATOM 698 C CA . VAL A 1 91 ? -9.139 -2.015 14.770 1.00 93.56 91 VAL A CA 1
ATOM 699 C C . VAL A 1 91 ? -8.058 -3.024 14.404 1.00 93.56 91 VAL A C 1
ATOM 701 O O . VAL A 1 91 ? -6.940 -2.982 14.919 1.00 93.56 91 VAL A O 1
ATOM 704 N N . LEU A 1 92 ? -8.384 -3.938 13.492 1.00 94.19 92 LEU A N 1
ATOM 705 C CA . LEU A 1 92 ? -7.454 -4.929 12.958 1.00 94.19 92 LEU A CA 1
ATOM 706 C C . LEU A 1 92 ? -6.932 -4.433 11.609 1.00 94.19 92 LEU A C 1
ATOM 708 O O . LEU A 1 92 ? -7.709 -4.234 10.679 1.00 94.19 92 LEU A O 1
ATOM 712 N N . VAL A 1 93 ? -5.617 -4.252 11.490 1.00 91.44 93 VAL A N 1
ATOM 713 C CA . VAL A 1 93 ? -4.985 -3.683 10.296 1.00 91.44 93 VAL A CA 1
ATOM 714 C C . VAL A 1 93 ? -4.019 -4.693 9.672 1.00 91.44 93 VAL A C 1
ATOM 716 O O . VAL A 1 93 ? -3.079 -5.138 10.342 1.00 91.44 93 VAL A O 1
ATOM 719 N N . PRO A 1 94 ? -4.187 -5.058 8.386 1.00 89.81 94 PRO A N 1
ATOM 720 C CA . PRO A 1 94 ? -3.214 -5.883 7.689 1.00 89.81 94 PRO A CA 1
ATOM 721 C C . PRO A 1 94 ? -1.911 -5.108 7.463 1.00 89.81 94 PRO A C 1
ATOM 723 O O . PRO A 1 94 ? -1.925 -3.959 7.016 1.00 89.81 94 PRO A O 1
ATOM 726 N N . VAL A 1 95 ? -0.766 -5.741 7.727 1.00 83.88 95 VAL A N 1
ATOM 727 C CA . VAL A 1 95 ? 0.547 -5.092 7.589 1.00 83.88 95 VAL A CA 1
ATOM 728 C C . VAL A 1 95 ? 1.407 -5.774 6.531 1.00 83.88 95 VAL A C 1
ATOM 730 O O . VAL A 1 95 ? 1.785 -6.938 6.648 1.00 83.88 95 VAL A O 1
ATOM 733 N N . GLY A 1 96 ? 1.745 -4.998 5.498 1.00 80.25 96 GLY A N 1
ATOM 734 C CA . GLY A 1 96 ? 2.798 -5.297 4.527 1.00 80.25 96 GLY A CA 1
ATOM 735 C C . GLY A 1 96 ? 3.952 -4.303 4.660 1.00 80.25 96 GLY A C 1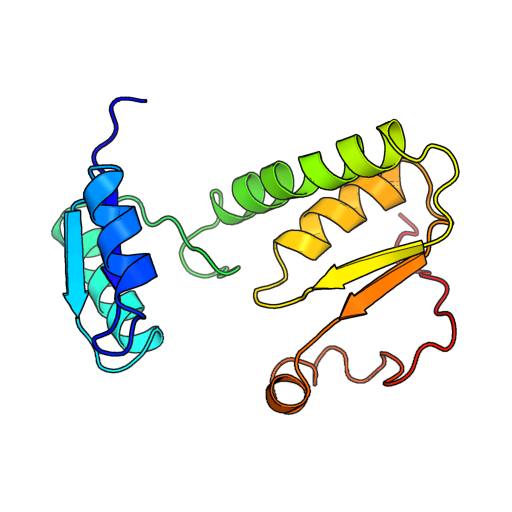
ATOM 736 O O . GLY A 1 96 ? 4.889 -4.527 5.415 1.00 80.25 96 GLY A O 1
ATOM 737 N N . GLY A 1 97 ? 3.869 -3.178 3.943 1.00 76.62 97 GLY A N 1
ATOM 738 C CA . GLY A 1 97 ? 4.858 -2.088 3.985 1.00 76.62 97 GLY A CA 1
ATOM 739 C C . GLY A 1 97 ? 4.688 -1.076 5.121 1.00 76.62 97 GLY A C 1
ATOM 740 O O . GLY A 1 97 ? 5.281 -0.009 5.050 1.00 76.62 97 GLY A O 1
ATOM 741 N N . ALA A 1 98 ? 3.838 -1.369 6.109 1.00 83.00 98 ALA A N 1
ATOM 742 C CA . ALA A 1 98 ? 3.507 -0.536 7.274 1.00 83.00 98 ALA A CA 1
ATOM 743 C C . ALA A 1 98 ? 2.891 0.866 7.027 1.00 83.00 98 ALA A C 1
ATOM 745 O O . ALA A 1 98 ? 2.414 1.470 7.983 1.00 83.00 98 ALA A O 1
ATOM 746 N N . GLY A 1 99 ? 2.790 1.359 5.786 1.00 85.62 99 GLY A N 1
ATOM 747 C CA . GLY A 1 99 ? 2.171 2.666 5.494 1.00 85.62 99 GLY A CA 1
ATOM 748 C C . GLY A 1 99 ? 0.703 2.784 5.932 1.00 85.62 99 GLY A C 1
ATOM 749 O O . GLY A 1 99 ? 0.318 3.789 6.522 1.00 85.62 99 GLY A O 1
ATOM 750 N N . LEU A 1 100 ? -0.094 1.728 5.718 1.00 89.75 100 LEU A N 1
ATOM 751 C CA . LEU A 1 100 ? -1.512 1.698 6.100 1.00 89.75 100 LEU A CA 1
ATOM 752 C C . LEU A 1 100 ? -1.705 1.837 7.614 1.00 89.75 100 LEU A C 1
ATOM 754 O O . LEU A 1 100 ? -2.422 2.721 8.072 1.00 89.75 100 LEU A O 1
ATOM 758 N N . ILE A 1 101 ? -1.028 0.991 8.399 1.00 90.06 101 ILE A N 1
ATOM 759 C CA . ILE A 1 101 ? -1.135 1.046 9.859 1.00 90.06 101 ILE A CA 1
ATOM 760 C C . ILE A 1 101 ? -0.559 2.345 10.418 1.00 90.06 101 ILE A C 1
ATOM 762 O O . ILE A 1 101 ? -1.141 2.892 11.348 1.00 90.06 101 ILE A O 1
ATOM 766 N N . ALA A 1 102 ? 0.527 2.876 9.846 1.00 88.88 102 ALA A N 1
ATOM 767 C CA . ALA A 1 102 ? 1.084 4.161 10.262 1.00 88.88 102 ALA A CA 1
ATOM 768 C C . ALA A 1 102 ? 0.056 5.295 10.114 1.00 88.88 102 ALA A C 1
ATOM 770 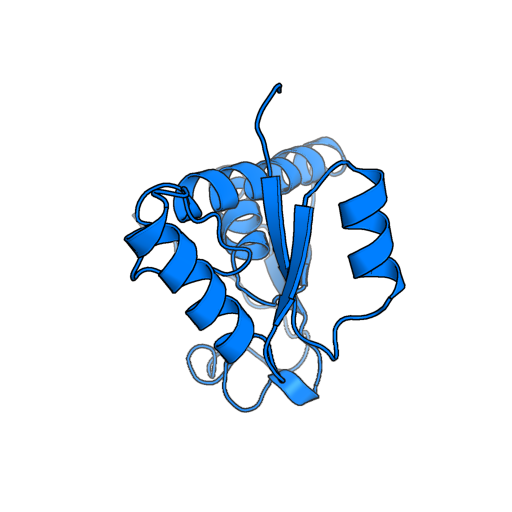O O . ALA A 1 102 ? -0.136 6.068 11.052 1.00 88.88 102 ALA A O 1
ATOM 771 N N . GLY A 1 103 ? -0.648 5.350 8.978 1.00 91.44 103 GLY A N 1
ATOM 772 C CA . GLY A 1 103 ? -1.693 6.343 8.729 1.00 91.44 103 GLY A CA 1
ATOM 773 C C . GLY A 1 103 ? -2.887 6.184 9.668 1.00 91.44 103 GLY A C 1
ATOM 774 O O . GLY A 1 103 ? -3.215 7.108 10.412 1.00 91.44 103 GLY A O 1
ATOM 775 N N . ILE A 1 104 ? -3.504 4.996 9.671 1.00 94.25 104 ILE A N 1
ATOM 776 C CA . ILE A 1 104 ? -4.701 4.704 10.479 1.00 94.25 104 ILE A CA 1
ATOM 777 C C . ILE A 1 104 ? -4.423 4.938 11.965 1.00 94.25 104 ILE A C 1
ATOM 779 O O . ILE A 1 104 ? -5.192 5.617 12.640 1.00 94.25 104 ILE A O 1
ATOM 783 N N . SER A 1 105 ? -3.315 4.401 12.487 1.00 92.94 105 SER A N 1
ATOM 784 C CA . SER A 1 105 ? -3.002 4.515 13.915 1.00 92.94 105 SER A CA 1
ATOM 785 C C . SER A 1 105 ? -2.727 5.946 14.346 1.00 92.94 105 SER A C 1
ATOM 787 O O . SER A 1 105 ? -3.179 6.326 15.422 1.00 92.94 105 SER A O 1
ATOM 789 N N . SER A 1 106 ? -2.064 6.751 13.510 1.00 91.25 106 SER A N 1
ATOM 790 C CA . SER A 1 106 ? -1.821 8.163 13.817 1.00 91.25 106 SER A CA 1
ATOM 791 C C . SER A 1 106 ? -3.135 8.931 13.953 1.00 91.25 106 SER A C 1
ATOM 793 O O . SER A 1 106 ? -3.307 9.674 14.914 1.00 91.25 106 SER A O 1
ATOM 795 N N . CYS A 1 107 ? -4.080 8.709 13.035 1.00 93.69 107 CYS A N 1
ATOM 796 C CA . CYS A 1 107 ? -5.395 9.345 13.078 1.00 93.69 107 CYS A CA 1
ATOM 797 C C . CYS A 1 107 ? -6.220 8.880 14.290 1.00 93.69 107 CYS A C 1
ATOM 799 O O . CYS A 1 107 ? -6.642 9.696 15.111 1.00 93.69 107 CYS A O 1
ATOM 801 N N . ILE A 1 108 ? -6.393 7.565 14.451 1.00 94.31 108 ILE A N 1
ATOM 802 C CA . ILE A 1 108 ? -7.233 7.000 15.513 1.00 94.31 108 ILE A CA 1
ATOM 803 C C . ILE A 1 108 ? -6.677 7.346 16.894 1.00 94.31 108 ILE A C 1
ATOM 805 O O . ILE A 1 108 ? -7.435 7.762 17.764 1.00 94.31 108 ILE A O 1
ATOM 809 N N . LYS A 1 109 ? -5.361 7.224 17.113 1.00 91.44 109 LYS A N 1
ATOM 810 C CA . LYS A 1 109 ? -4.753 7.524 18.420 1.00 91.44 109 LYS A CA 1
ATOM 811 C C . LYS A 1 109 ? -4.764 9.005 18.760 1.00 91.44 109 LYS A C 1
ATOM 813 O O . LYS A 1 109 ? -4.807 9.328 19.944 1.00 91.44 109 LYS A O 1
ATOM 818 N N . PHE A 1 110 ? -4.735 9.878 17.755 1.00 91.50 110 PHE A N 1
ATOM 819 C CA . PHE A 1 110 ? -4.915 11.309 17.964 1.00 91.50 110 PHE A CA 1
ATOM 820 C C . PHE A 1 110 ? -6.331 11.627 18.464 1.00 91.50 110 PHE A C 1
ATOM 822 O O . PHE A 1 110 ? -6.479 12.426 19.383 1.00 91.50 110 PHE A O 1
ATOM 829 N N . ASN A 1 111 ? -7.360 10.972 17.912 1.00 89.94 111 ASN A N 1
ATOM 830 C CA . ASN A 1 111 ? -8.752 11.201 18.310 1.00 89.94 111 ASN A CA 1
ATOM 831 C C . ASN A 1 111 ? -9.143 10.475 19.611 1.00 89.94 111 ASN A C 1
ATOM 833 O O . ASN A 1 111 ? -9.764 11.056 20.496 1.00 89.94 111 ASN A O 1
ATOM 837 N N . ASN A 1 112 ? -8.787 9.195 19.737 1.00 91.81 112 ASN A N 1
ATOM 838 C CA . ASN A 1 112 ? -9.040 8.387 20.924 1.00 91.81 112 ASN A CA 1
ATOM 839 C C . ASN A 1 112 ? -7.857 7.434 21.202 1.00 91.81 112 ASN A C 1
ATOM 841 O O . ASN A 1 112 ? -7.732 6.373 20.579 1.00 91.81 112 ASN A O 1
ATOM 845 N N . PRO A 1 113 ? -6.996 7.747 22.188 1.00 91.88 113 PRO A N 1
ATOM 846 C CA . PRO A 1 113 ? -5.821 6.935 22.486 1.00 91.88 113 PRO A CA 1
ATOM 847 C C . PRO A 1 113 ? -6.157 5.552 23.068 1.00 91.88 113 PRO A C 1
ATOM 849 O O . PRO A 1 113 ? -5.276 4.688 23.100 1.00 91.88 113 PRO A O 1
ATOM 852 N N . ASN A 1 114 ? -7.400 5.306 23.498 1.00 92.06 114 ASN A N 1
ATOM 853 C CA . ASN A 1 114 ? -7.805 4.044 24.122 1.00 92.06 114 ASN A CA 1
ATOM 854 C C . ASN A 1 114 ? -8.134 2.932 23.115 1.00 92.06 114 ASN A C 1
ATOM 856 O O . ASN A 1 114 ? -8.065 1.763 23.490 1.00 92.06 114 ASN A O 1
ATOM 860 N N . VAL A 1 115 ? -8.425 3.268 21.853 1.00 92.44 115 VAL A N 1
ATOM 861 C CA . VAL A 1 115 ? -8.758 2.280 20.810 1.00 92.44 115 VAL A CA 1
ATOM 862 C C . VAL A 1 115 ? -7.587 1.329 20.591 1.00 92.44 115 VAL A C 1
ATOM 864 O O . VAL A 1 115 ? -6.452 1.765 20.382 1.00 92.44 115 VAL A O 1
ATOM 867 N N . LEU A 1 116 ? -7.824 0.025 20.635 1.00 93.38 116 LEU A N 1
ATOM 868 C CA . LEU A 1 116 ? -6.796 -0.993 20.436 1.00 93.38 116 LEU A CA 1
ATOM 869 C C . LEU A 1 116 ? -6.507 -1.156 18.939 1.00 93.38 116 LEU A C 1
ATOM 871 O O . LEU A 1 116 ? -7.413 -1.136 18.116 1.00 93.38 116 LEU A O 1
ATOM 875 N N . ILE A 1 117 ? -5.240 -1.309 18.561 1.00 90.50 117 ILE A N 1
ATOM 876 C CA . ILE A 1 117 ? -4.858 -1.486 17.154 1.00 90.50 117 ILE A CA 1
ATOM 877 C C . ILE A 1 117 ? -4.030 -2.754 17.045 1.00 90.50 117 ILE A C 1
ATOM 879 O O . ILE A 1 117 ? -2.965 -2.859 17.656 1.00 90.50 117 ILE A O 1
ATOM 883 N N . TYR A 1 118 ? -4.525 -3.707 16.262 1.00 89.19 118 TYR A N 1
ATOM 884 C CA . TYR A 1 118 ? -3.914 -5.016 16.087 1.00 89.19 118 TYR A CA 1
ATOM 885 C C . TYR A 1 118 ? -3.344 -5.176 14.689 1.00 89.19 118 TYR A C 1
ATOM 887 O O . TYR A 1 118 ? -3.977 -4.851 13.688 1.00 89.19 118 TYR A O 1
ATOM 895 N N . VAL A 1 119 ? -2.143 -5.736 14.631 1.00 88.31 119 VAL A N 1
ATOM 896 C CA . VAL A 1 119 ? -1.456 -6.066 13.387 1.00 88.31 119 VAL A CA 1
ATOM 897 C C . VAL A 1 119 ? -1.860 -7.463 12.940 1.00 88.31 119 VAL A C 1
ATOM 899 O O . VAL A 1 119 ? -1.694 -8.424 13.688 1.00 88.31 119 VAL A O 1
ATOM 902 N N . ILE A 1 120 ? -2.309 -7.590 11.694 1.00 87.12 120 ILE A N 1
ATOM 903 C CA . ILE A 1 120 ? -2.585 -8.883 11.063 1.00 87.12 120 ILE A CA 1
ATOM 904 C C . ILE A 1 120 ? -1.566 -9.121 9.944 1.00 87.12 120 ILE A C 1
ATOM 906 O O . ILE A 1 120 ? -1.395 -8.291 9.050 1.00 87.12 120 ILE A O 1
ATOM 910 N N . THR A 1 121 ? -0.862 -10.256 9.985 1.00 81.06 121 THR A N 1
ATOM 911 C CA . THR A 1 121 ? 0.136 -10.636 8.966 1.00 81.06 121 THR A CA 1
ATOM 912 C C . THR A 1 121 ? -0.029 -12.091 8.548 1.00 81.06 121 THR A C 1
ATOM 914 O O . THR A 1 121 ? -0.541 -12.916 9.303 1.00 81.06 121 THR A O 1
ATOM 917 N N . ALA A 1 122 ? 0.412 -12.423 7.332 1.00 76.44 122 ALA A N 1
ATOM 918 C CA . ALA A 1 122 ? 0.434 -13.809 6.884 1.00 76.44 122 ALA A CA 1
ATOM 919 C C . ALA A 1 122 ? 1.514 -14.603 7.650 1.00 76.44 122 ALA A C 1
ATOM 921 O O . ALA A 1 122 ? 2.629 -14.092 7.802 1.00 76.44 122 ALA A O 1
ATOM 922 N N . PRO A 1 123 ? 1.263 -15.873 8.033 1.00 62.53 123 PRO A N 1
ATOM 923 C CA . PRO A 1 123 ? 2.186 -16.674 8.847 1.00 62.53 123 PRO A CA 1
ATOM 924 C C . PRO A 1 123 ? 3.624 -16.716 8.310 1.00 62.53 123 PRO A C 1
ATOM 926 O O . PRO A 1 123 ? 4.581 -16.681 9.077 1.00 62.53 123 PRO A O 1
ATOM 929 N N . LYS A 1 124 ? 3.792 -16.716 6.982 1.00 55.41 124 LYS A N 1
ATOM 930 C CA . LYS A 1 124 ? 5.093 -16.825 6.302 1.00 55.41 124 LYS A CA 1
ATOM 931 C C . LYS A 1 124 ? 5.932 -15.536 6.317 1.00 55.41 124 LYS A C 1
ATOM 933 O O . LYS A 1 124 ? 7.124 -15.590 6.046 1.00 55.41 124 LYS A O 1
ATOM 938 N N . LEU A 1 125 ? 5.333 -14.383 6.626 1.00 49.50 125 LEU A N 1
ATOM 939 C CA . LEU A 1 125 ? 6.018 -13.081 6.697 1.00 49.50 125 LEU A CA 1
ATOM 940 C C . LEU A 1 125 ? 6.495 -12.729 8.117 1.00 49.50 125 LEU A C 1
ATOM 942 O O . LEU A 1 125 ? 7.172 -11.719 8.302 1.00 49.50 125 LEU A O 1
ATOM 946 N N . SER A 1 126 ? 6.173 -13.572 9.102 1.00 50.97 126 SER A N 1
ATOM 947 C CA . SER A 1 126 ? 6.482 -13.356 10.520 1.00 50.97 126 SER A CA 1
ATOM 948 C C . SER A 1 126 ? 7.953 -13.599 10.902 1.00 50.97 126 SER A C 1
ATOM 950 O O . SER A 1 126 ? 8.352 -13.222 12.000 1.00 50.97 126 SER A O 1
ATOM 952 N N . GLY A 1 127 ? 8.761 -14.193 10.011 1.00 42.22 127 GLY A N 1
ATOM 953 C CA . GLY A 1 127 ? 10.150 -14.585 10.294 1.00 42.22 127 GLY A CA 1
ATOM 954 C C . GLY A 1 127 ? 11.158 -13.432 10.297 1.00 42.22 127 GLY A C 1
ATOM 955 O O . GLY A 1 127 ? 11.873 -13.262 11.278 1.00 42.22 127 GLY A O 1
ATOM 956 N N . ASP A 1 128 ? 11.170 -12.594 9.250 1.00 45.22 128 ASP A N 1
ATOM 957 C CA . ASP A 1 128 ? 12.310 -11.682 9.020 1.00 45.22 128 ASP A CA 1
ATOM 958 C C . ASP A 1 128 ? 11.977 -10.182 9.089 1.00 45.22 128 ASP A C 1
ATOM 960 O O . ASP A 1 128 ? 12.867 -9.373 9.331 1.00 45.22 128 ASP A O 1
ATOM 964 N N . ARG A 1 129 ? 10.708 -9.778 8.911 1.00 43.38 129 ARG A N 1
ATOM 965 C CA . ARG A 1 129 ? 10.281 -8.356 8.972 1.00 43.38 129 ARG A CA 1
ATOM 966 C C . ARG A 1 129 ? 9.505 -7.978 10.234 1.00 43.38 129 ARG A C 1
ATOM 968 O O . ARG A 1 129 ? 9.271 -6.800 10.473 1.00 43.38 129 ARG A O 1
ATOM 975 N N . VAL A 1 130 ? 9.140 -8.968 11.048 1.00 44.91 130 VAL A N 1
ATOM 976 C CA . VAL A 1 130 ? 8.483 -8.786 12.356 1.00 44.91 130 VAL A CA 1
ATOM 977 C C . VAL A 1 130 ? 9.504 -8.891 13.500 1.00 44.91 130 VAL A C 1
ATOM 979 O O . VAL A 1 130 ? 9.167 -8.690 14.657 1.00 44.91 130 VAL A O 1
ATOM 982 N N . SER A 1 131 ? 10.784 -9.139 13.213 1.00 41.72 131 SER A N 1
ATOM 983 C CA . SER A 1 131 ? 11.849 -9.262 14.219 1.00 41.72 131 SER A CA 1
ATOM 984 C C . SER A 1 131 ? 12.154 -7.944 14.954 1.00 41.72 131 SER A C 1
ATOM 986 O O . SER A 1 131 ? 12.460 -7.979 16.146 1.00 41.72 131 SER A O 1
ATOM 988 N N . SER A 1 132 ? 11.953 -6.778 14.323 1.00 41.16 132 SER A N 1
ATOM 989 C CA . SER A 1 132 ? 11.952 -5.471 15.017 1.00 41.16 132 SER A CA 1
ATOM 990 C C . SER A 1 132 ? 10.659 -5.194 15.801 1.00 41.16 132 SER A C 1
ATOM 992 O O . SER A 1 132 ? 10.577 -4.226 16.547 1.00 41.16 132 SER A O 1
ATOM 994 N N . MET A 1 133 ? 9.651 -6.053 15.633 1.00 41.41 133 MET A N 1
ATOM 995 C CA . MET A 1 133 ? 8.360 -6.090 16.330 1.00 41.41 133 MET A CA 1
ATOM 996 C C . MET A 1 133 ? 8.237 -7.364 17.187 1.00 41.41 133 MET A C 1
ATOM 998 O O . MET A 1 133 ? 7.137 -7.780 17.540 1.00 41.41 133 MET A O 1
ATOM 1002 N N . SER A 1 134 ? 9.370 -7.980 17.550 1.00 39.09 134 SER A N 1
ATOM 1003 C CA . SER A 1 134 ? 9.480 -9.227 18.329 1.00 39.09 134 SER A CA 1
ATOM 1004 C C . SER A 1 134 ? 8.872 -9.159 19.736 1.00 39.09 134 SER A C 1
ATOM 1006 O O . SER A 1 134 ? 8.823 -10.170 20.431 1.00 39.09 134 SER A O 1
ATOM 1008 N N . GLN A 1 135 ? 8.372 -7.992 20.137 1.00 40.03 135 GLN A N 1
ATOM 1009 C CA . GLN A 1 135 ? 7.633 -7.764 21.376 1.00 40.03 135 GLN A CA 1
ATOM 1010 C C . GLN A 1 135 ? 6.104 -7.821 21.203 1.00 40.03 135 GLN A C 1
ATOM 1012 O O . GLN A 1 135 ? 5.384 -7.672 22.187 1.00 40.03 135 GLN A O 1
ATOM 1017 N N . LEU A 1 136 ? 5.583 -8.022 19.985 1.00 40.69 136 LEU A N 1
ATOM 1018 C CA . LEU A 1 136 ? 4.140 -8.114 19.756 1.00 40.69 136 LEU A CA 1
ATOM 1019 C C . LEU A 1 136 ? 3.627 -9.543 20.019 1.00 40.69 136 LEU A C 1
ATOM 1021 O O . LEU A 1 136 ? 4.192 -10.503 19.480 1.00 40.69 136 LEU A O 1
ATOM 1025 N N . PRO A 1 137 ? 2.555 -9.710 20.816 1.00 37.31 137 PRO A N 1
ATOM 1026 C CA . PRO A 1 137 ? 1.972 -11.018 21.082 1.00 37.31 137 PRO A CA 1
ATOM 1027 C C . PRO A 1 137 ? 1.485 -11.672 19.779 1.00 37.31 137 PRO A C 1
ATOM 1029 O O . PRO A 1 137 ? 0.860 -11.040 18.930 1.00 37.31 137 PRO A O 1
ATOM 1032 N N . ARG A 1 138 ? 1.810 -12.961 19.610 1.00 43.91 138 ARG A N 1
ATOM 1033 C CA . ARG A 1 138 ? 1.511 -13.768 18.407 1.00 43.91 138 ARG A CA 1
ATOM 1034 C C . ARG A 1 138 ? 0.069 -14.298 18.363 1.00 43.91 138 ARG A C 1
ATOM 1036 O O . ARG A 1 138 ? -0.312 -14.952 17.397 1.00 43.91 138 ARG A O 1
ATOM 1043 N N . SER A 1 139 ? -0.717 -14.013 19.394 1.00 42.31 139 SER A N 1
ATOM 1044 C CA . SER A 1 139 ? -2.136 -14.338 19.544 1.00 42.31 139 SER A CA 1
ATOM 1045 C C . SER A 1 139 ? -2.868 -13.115 20.094 1.00 42.31 139 SER A C 1
ATOM 1047 O O . SER A 1 139 ? -2.244 -12.263 20.726 1.00 42.31 139 SER A O 1
ATOM 1049 N N . ILE A 1 140 ? -4.178 -13.010 19.836 1.00 42.03 140 ILE A N 1
ATOM 1050 C CA . ILE A 1 140 ? -5.030 -11.939 20.376 1.00 42.03 140 ILE A CA 1
ATOM 1051 C C . ILE A 1 140 ? -5.134 -12.131 21.895 1.00 42.03 140 ILE A C 1
ATOM 1053 O O . ILE A 1 140 ? -6.067 -12.738 22.405 1.00 42.03 140 ILE A O 1
ATOM 1057 N N . GLU A 1 141 ? -4.146 -11.614 22.612 1.00 34.62 141 GLU A N 1
ATOM 1058 C CA . GLU A 1 141 ? -4.287 -11.136 23.978 1.00 34.62 141 GLU A CA 1
ATOM 1059 C C . GLU A 1 141 ? -4.070 -9.625 23.918 1.00 34.62 141 GLU A C 1
ATOM 1061 O O . GLU A 1 141 ? -3.113 -9.129 23.319 1.00 34.62 141 GLU A O 1
ATOM 1066 N N . ALA A 1 142 ? -5.047 -8.879 24.421 1.00 34.69 142 ALA A N 1
ATOM 1067 C CA . ALA A 1 142 ? -5.180 -7.459 24.166 1.00 34.69 142 ALA A CA 1
ATOM 1068 C C . ALA A 1 142 ? -3.942 -6.650 24.593 1.00 34.69 142 ALA A C 1
ATOM 1070 O O . ALA A 1 142 ? -3.596 -6.605 25.770 1.00 34.69 142 ALA A O 1
ATOM 1071 N N . TRP A 1 143 ? -3.303 -5.954 23.645 1.00 36.91 143 TRP A N 1
ATOM 1072 C CA . TRP A 1 143 ? -2.204 -5.037 23.942 1.00 36.91 143 TRP A CA 1
ATOM 1073 C C . TRP A 1 143 ? -2.711 -3.597 24.056 1.00 36.91 143 TRP A C 1
ATOM 1075 O O . TRP A 1 143 ? -3.190 -3.019 23.080 1.00 36.91 143 TRP A O 1
ATOM 1085 N N . LYS A 1 144 ? -2.574 -2.994 25.242 1.00 33.19 144 LYS A N 1
ATOM 1086 C CA . LYS A 1 144 ? -2.781 -1.554 25.449 1.00 33.19 144 LYS A CA 1
ATOM 1087 C C . LYS A 1 144 ? -1.559 -0.790 24.943 1.00 33.19 144 LYS A C 1
ATOM 1089 O O . LYS A 1 144 ? -0.480 -0.885 25.520 1.00 33.19 144 LYS A O 1
ATOM 1094 N N . ALA A 1 145 ? -1.746 -0.004 23.889 1.00 36.75 145 ALA A N 1
ATOM 1095 C CA . ALA A 1 145 ? -0.682 0.814 23.329 1.00 36.75 145 ALA A CA 1
ATOM 1096 C C . ALA A 1 145 ? -0.305 1.981 24.250 1.00 36.75 145 ALA A C 1
ATOM 1098 O O . ALA A 1 145 ? -1.045 2.956 24.349 1.00 36.75 145 ALA A O 1
ATOM 1099 N N . SER A 1 146 ? 0.869 1.910 24.876 1.00 34.12 146 SER A N 1
ATOM 1100 C CA . SER A 1 146 ? 1.509 3.026 25.578 1.00 34.12 146 SER A CA 1
ATOM 1101 C C . SER A 1 146 ? 2.719 3.523 24.780 1.00 34.12 146 SER A C 1
ATOM 1103 O O . SER A 1 146 ? 3.857 3.313 25.188 1.00 34.12 146 SER A O 1
ATOM 1105 N N . LEU A 1 147 ? 2.496 4.130 23.611 1.00 35.03 147 LEU A N 1
ATOM 1106 C CA . LEU A 1 147 ? 3.582 4.700 22.791 1.00 35.03 147 LEU A CA 1
ATOM 1107 C C . LEU A 1 147 ? 3.273 6.084 22.198 1.00 35.03 147 LEU A C 1
ATOM 1109 O O . LEU A 1 147 ? 3.831 6.459 21.177 1.00 35.03 147 LEU A O 1
ATOM 1113 N N . LEU A 1 148 ? 2.445 6.879 22.878 1.00 32.12 148 LEU A N 1
ATOM 1114 C CA . LEU A 1 148 ? 2.387 8.330 22.684 1.00 32.12 148 LEU A CA 1
ATOM 1115 C C . LEU A 1 148 ? 2.234 9.003 24.054 1.00 32.12 148 LEU A C 1
ATOM 1117 O O . LEU A 1 148 ? 1.134 9.309 24.501 1.00 32.12 148 LEU A O 1
ATOM 1121 N N . ARG A 1 149 ? 3.356 9.182 24.754 1.00 29.64 149 ARG A N 1
ATOM 1122 C CA . ARG A 1 149 ? 3.527 10.317 25.666 1.00 29.64 149 ARG A CA 1
ATOM 1123 C C . ARG A 1 149 ? 4.515 11.250 24.977 1.00 29.64 149 ARG A C 1
ATOM 1125 O O . ARG A 1 149 ? 5.715 10.989 25.010 1.00 29.64 149 ARG A O 1
ATOM 1132 N N . ALA A 1 150 ? 3.971 12.237 24.278 1.00 33.97 150 ALA A N 1
ATOM 1133 C CA . ALA A 1 150 ? 4.637 13.510 24.043 1.00 33.97 150 ALA A CA 1
ATOM 1134 C C . ALA A 1 150 ? 4.088 14.492 25.080 1.00 33.97 150 ALA A C 1
ATOM 1136 O O . ALA A 1 150 ? 2.879 14.366 25.391 1.00 33.97 150 ALA A O 1
#

Radius of gyration: 18.15 Å; chains: 1; bounding box: 37×32×45 Å

Organism: NCBI:txid2607531

Foldseek 3Di:
DPDAAEAQAEPPDDPVVQVVCVVVVHHYHYFDNDPVRSVVVVVVCCVPVVDDDQDPADDCPRPVPNLVVLLLVLLVVLVVCCVVPVPAQEDEDEDDRCSNVSNNVVNNCVVPVRRFYHYDYDPVVCPPPCVVVVVDDPDPDTDRDPDDDD